Protein AF-A0A832ACX1-F1 (afdb_monomer)

pLDDT: mean 76.5, std 17.1, range [38.62, 93.69]

Solvent-accessible surface area (backbone atoms only — not comparable to full-atom values): 8765 Å² total; per-residue (Å²): 132,63,67,69,61,53,51,54,51,52,52,50,52,52,53,54,52,52,52,52,51,51,51,54,52,50,62,74,75,44,90,77,77,80,72,77,78,76,80,73,77,82,70,93,62,101,68,86,81,75,85,76,84,74,86,77,86,91,61,48,74,43,77,76,47,76,46,76,32,55,37,31,61,80,80,52,76,93,46,69,49,77,50,79,47,66,47,77,38,93,49,72,68,59,56,52,52,51,60,72,43,36,68,61,54,50,50,54,51,44,54,56,50,27,70,37,36,60,77,56,44,75,39,74,69,23,46,52,49,51,53,50,54,50,52,55,53,65,74,74,110

Secondary structure (DSSP, 8-state):
--HHHHHHHHHHHHHHHHHHHHHHHHHHHS--------------S-----------SSSEEEEEEEEEEEPPTTSSTT-EEEEEEEEEESSHHHHHHHHHTHHHHHHHHHHHHHT--HHHHHSHHHHHHHHHHHHHHHHT-

Sequence (141 aa):
MDTKKIRNVVIGVVVLSSIGLLVAYAVNTSKFNFKTAKKNKARTGMGYQRDIRIDYKDRTLVHIGDFTANMSLGDRAGKYVRIQLSARVENSDVSDEMKEKNIIIRDNVISALSAKTFSQIATPQGKTRLKEDMRLRLNST

Structure (mmCIF, N/CA/C/O backbone):
data_AF-A0A832ACX1-F1
#
_entry.id   AF-A0A832ACX1-F1
#
loop_
_atom_site.group_PDB
_atom_site.id
_atom_site.type_symbol
_atom_site.label_atom_id
_atom_site.label_alt_id
_atom_site.label_comp_id
_atom_site.label_asym_id
_atom_site.label_entity_id
_atom_site.label_seq_id
_atom_site.pdbx_PDB_ins_code
_atom_site.Cartn_x
_atom_site.Cartn_y
_atom_site.Cartn_z
_atom_site.occupancy
_atom_site.B_iso_or_equiv
_atom_site.auth_seq_id
_atom_site.auth_comp_id
_atom_site.auth_asym_id
_atom_site.auth_atom_id
_atom_site.pdbx_PDB_model_num
ATOM 1 N N . MET A 1 1 ? -23.142 -82.422 -28.113 1.00 62.44 1 MET A N 1
ATOM 2 C CA . MET A 1 1 ? -22.407 -81.270 -27.540 1.00 62.44 1 MET A CA 1
ATOM 3 C C . MET A 1 1 ? -20.938 -81.422 -27.882 1.00 62.44 1 MET A C 1
ATOM 5 O O . MET A 1 1 ? -20.380 -82.480 -27.631 1.00 62.44 1 MET A O 1
ATOM 9 N N . ASP A 1 2 ? -20.344 -80.413 -28.517 1.00 75.50 2 ASP A N 1
ATOM 10 C CA . ASP A 1 2 ? -18.992 -80.503 -29.074 1.00 75.50 2 ASP A CA 1
ATOM 11 C C . ASP A 1 2 ? -17.942 -80.275 -27.973 1.00 75.50 2 ASP A C 1
ATOM 13 O O . ASP A 1 2 ? -17.751 -79.158 -27.479 1.00 75.50 2 ASP A O 1
ATOM 17 N N . THR A 1 3 ? -17.301 -81.355 -27.527 1.00 75.25 3 THR A N 1
ATOM 18 C CA . THR A 1 3 ? -16.404 -81.369 -26.357 1.00 75.25 3 THR A CA 1
ATOM 19 C C . THR A 1 3 ? -15.189 -80.457 -26.538 1.00 75.25 3 THR A C 1
ATOM 21 O O . THR A 1 3 ? -14.678 -79.905 -25.562 1.00 75.25 3 THR A O 1
ATOM 24 N N . LYS A 1 4 ? -14.771 -80.202 -27.787 1.00 75.69 4 LYS A N 1
ATOM 25 C CA . LYS A 1 4 ? -13.705 -79.241 -28.114 1.00 75.69 4 LYS A CA 1
ATOM 26 C C . LYS A 1 4 ? -14.130 -77.794 -27.851 1.00 75.69 4 LYS A C 1
ATOM 28 O O . LYS A 1 4 ? -13.338 -77.008 -27.335 1.00 75.69 4 LYS A O 1
ATOM 33 N N . LYS A 1 5 ? -15.388 -77.453 -28.147 1.00 76.44 5 LYS A N 1
ATOM 34 C CA . LYS A 1 5 ? -15.947 -76.111 -27.923 1.00 76.44 5 LYS A CA 1
ATOM 35 C C . LYS A 1 5 ? -16.110 -75.826 -26.429 1.00 76.44 5 LYS A C 1
ATOM 37 O O . LYS A 1 5 ? -15.749 -74.747 -25.974 1.00 76.44 5 LYS A O 1
ATOM 42 N N . ILE A 1 6 ? -16.556 -76.821 -25.659 1.00 80.44 6 ILE A N 1
ATOM 43 C CA . ILE A 1 6 ? -16.681 -76.726 -24.194 1.00 80.44 6 ILE A CA 1
ATOM 44 C C . ILE A 1 6 ? -15.303 -76.552 -23.543 1.00 80.44 6 ILE A C 1
ATOM 46 O O . ILE A 1 6 ? -15.132 -75.672 -22.704 1.00 80.44 6 ILE A O 1
ATOM 50 N N . ARG A 1 7 ? -14.289 -77.311 -23.980 1.00 78.50 7 ARG A N 1
ATOM 51 C CA . ARG A 1 7 ? -12.917 -77.191 -23.461 1.00 78.50 7 ARG A CA 1
ATOM 52 C C . ARG A 1 7 ? -12.329 -75.790 -23.658 1.00 78.50 7 ARG A C 1
ATOM 54 O O . ARG A 1 7 ? -11.730 -75.255 -22.732 1.00 78.50 7 ARG A O 1
ATOM 61 N N . ASN A 1 8 ? -12.534 -75.173 -24.822 1.00 80.81 8 ASN A N 1
ATOM 62 C CA . ASN A 1 8 ? -12.024 -73.824 -25.090 1.00 80.81 8 ASN A CA 1
ATOM 63 C C . ASN A 1 8 ? -12.743 -72.751 -24.255 1.00 80.81 8 ASN A C 1
ATOM 65 O O . ASN A 1 8 ? -12.104 -71.804 -23.803 1.00 80.81 8 ASN A O 1
ATOM 69 N N . VAL A 1 9 ? -14.046 -72.920 -24.001 1.00 85.50 9 VAL A N 1
ATOM 70 C CA . VAL A 1 9 ? -14.810 -72.029 -23.113 1.00 85.50 9 VAL A CA 1
ATOM 71 C C . VAL A 1 9 ? -14.313 -72.146 -21.671 1.00 85.50 9 VAL A C 1
ATOM 73 O O . VAL A 1 9 ? -14.069 -71.127 -21.034 1.00 85.50 9 VAL A O 1
ATOM 76 N N . VAL A 1 10 ? -14.084 -73.365 -21.173 1.00 85.56 10 VAL A N 1
ATOM 77 C CA . VAL A 1 10 ? -13.571 -73.583 -19.810 1.00 85.56 10 VAL A CA 1
ATOM 78 C C . VAL A 1 10 ? -12.170 -72.986 -19.644 1.00 85.56 10 VAL A C 1
ATOM 80 O O . VAL A 1 10 ? -11.926 -72.286 -18.665 1.00 85.56 10 VAL A O 1
ATOM 83 N N . ILE A 1 11 ? -11.271 -73.175 -20.618 1.00 83.88 11 ILE A N 1
ATOM 84 C CA . ILE A 1 11 ? -9.938 -72.548 -20.598 1.00 83.88 11 ILE A CA 1
ATOM 85 C C . ILE A 1 11 ? -10.062 -71.018 -20.587 1.00 83.88 11 ILE A C 1
ATOM 87 O O . ILE A 1 11 ? -9.399 -70.360 -19.788 1.00 83.88 11 ILE A O 1
ATOM 91 N N . GLY A 1 12 ? -10.947 -70.451 -21.413 1.00 81.19 12 GLY A N 1
ATOM 92 C CA . GLY A 1 12 ? -11.196 -69.009 -21.441 1.00 81.19 12 GLY A CA 1
ATOM 93 C C . GLY A 1 12 ? -11.665 -68.455 -20.093 1.00 81.19 12 GLY A C 1
ATOM 94 O O . G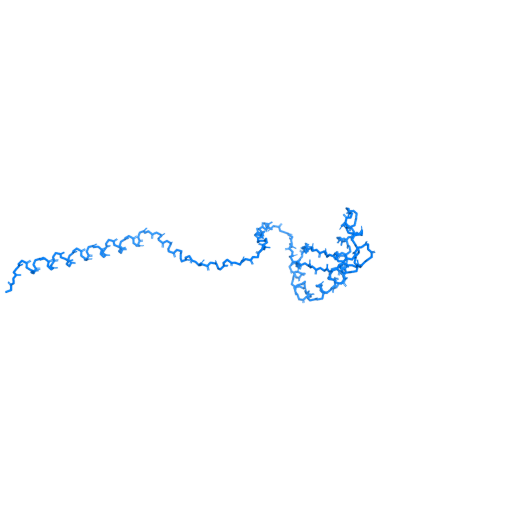LY A 1 12 ? -11.159 -67.429 -19.642 1.00 81.19 12 GLY A O 1
ATOM 95 N N . VAL A 1 13 ? -12.571 -69.162 -19.411 1.00 85.25 13 VAL A N 1
ATOM 96 C CA . VAL A 1 13 ? -13.078 -68.762 -18.087 1.00 85.25 13 VAL A CA 1
ATOM 97 C C . VAL A 1 13 ? -11.983 -68.837 -17.018 1.00 85.25 13 VAL A C 1
ATOM 99 O O . VAL A 1 13 ? -11.862 -67.922 -16.205 1.00 85.25 13 VAL A O 1
ATOM 102 N N . VAL A 1 14 ? -11.139 -69.874 -17.041 1.00 85.00 14 VAL A N 1
ATOM 103 C CA . VAL A 1 14 ? -10.031 -70.017 -16.080 1.00 85.00 14 VAL A CA 1
ATOM 104 C C . VAL A 1 14 ? -8.975 -68.926 -16.277 1.00 85.00 14 VAL A C 1
ATOM 106 O O . VAL A 1 14 ? -8.510 -68.351 -15.293 1.00 85.00 14 VAL A O 1
ATOM 109 N N . VAL A 1 15 ? -8.637 -68.582 -17.525 1.00 85.06 15 VAL A N 1
ATOM 110 C CA . VAL A 1 15 ? -7.688 -67.495 -17.823 1.00 85.06 15 VAL A CA 1
ATOM 111 C C . VAL A 1 15 ? -8.256 -66.129 -17.422 1.00 85.06 15 VAL A C 1
ATOM 113 O O . VAL A 1 15 ? -7.545 -65.316 -16.837 1.00 85.06 15 VAL A O 1
ATOM 116 N N . LEU A 1 16 ? -9.546 -65.872 -17.655 1.00 82.56 16 LEU A N 1
ATOM 117 C CA . LEU A 1 16 ? -10.189 -64.631 -17.205 1.00 82.56 16 LEU A CA 1
ATOM 118 C C . LEU A 1 16 ? -10.216 -64.516 -15.674 1.0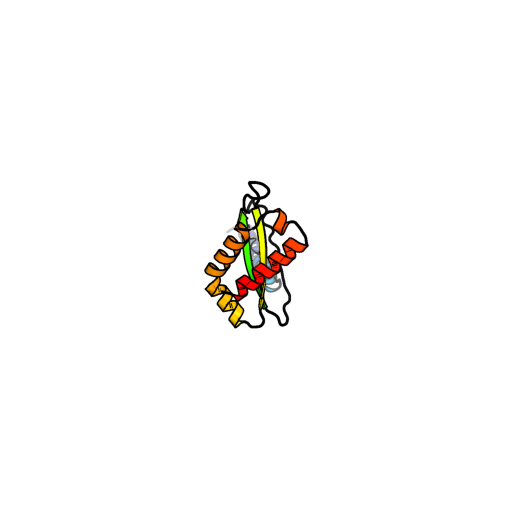0 82.56 16 LEU A C 1
ATOM 120 O O . LEU A 1 16 ? -9.946 -63.444 -15.130 1.00 82.56 16 LEU A O 1
ATOM 124 N N . SER A 1 17 ? -10.480 -65.621 -14.971 1.00 82.19 17 SER A N 1
ATOM 125 C CA . SER A 1 17 ? -10.481 -65.642 -13.506 1.00 82.19 17 SER A CA 1
ATOM 126 C C . SER A 1 17 ? -9.083 -65.434 -12.915 1.00 82.19 17 SER A C 1
ATOM 128 O O . SER A 1 17 ? -8.952 -64.745 -11.902 1.00 82.19 17 SER A O 1
ATOM 130 N N . SER A 1 18 ? -8.032 -65.996 -13.522 1.00 79.56 18 SER A N 1
ATOM 131 C CA . SER A 1 18 ? -6.658 -65.840 -13.027 1.00 79.56 18 SER A CA 1
ATOM 132 C C . SER A 1 18 ? -6.115 -64.426 -13.250 1.00 79.56 18 SER A C 1
ATOM 134 O O . SER A 1 18 ? -5.456 -63.880 -12.365 1.00 79.56 18 SER A O 1
ATOM 136 N N . ILE A 1 19 ? -6.469 -63.783 -14.368 1.00 81.69 19 ILE A N 1
ATOM 137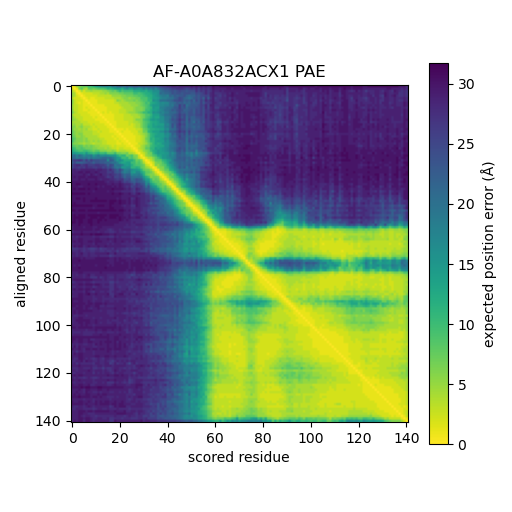 C CA . ILE A 1 19 ? -6.149 -62.369 -14.620 1.00 81.69 19 ILE A CA 1
ATOM 138 C C . ILE A 1 19 ? -6.833 -61.469 -13.580 1.00 81.69 19 ILE A C 1
ATOM 140 O O . ILE A 1 19 ? -6.193 -60.568 -13.038 1.00 81.69 19 ILE A O 1
ATOM 144 N N . GLY A 1 20 ? -8.100 -61.739 -13.241 1.00 78.81 20 GLY A N 1
ATOM 145 C CA . GLY A 1 20 ? -8.824 -60.995 -12.204 1.00 78.81 20 GLY A CA 1
ATOM 146 C C . GLY A 1 20 ? -8.153 -61.073 -10.828 1.00 78.81 20 GLY A C 1
ATOM 147 O O . GLY A 1 20 ? -7.996 -60.051 -10.157 1.00 78.81 20 GLY A O 1
ATOM 148 N N . LEU A 1 21 ? -7.684 -62.262 -10.436 1.00 84.19 21 LEU A N 1
ATOM 149 C CA . LEU A 1 21 ? -6.958 -62.459 -9.176 1.00 84.19 21 LEU A CA 1
ATOM 150 C C . LEU A 1 21 ? -5.600 -61.740 -9.162 1.00 84.19 21 LEU A C 1
ATOM 152 O O . LEU A 1 21 ? -5.237 -61.150 -8.144 1.00 84.19 21 LEU A O 1
ATOM 156 N N . LEU A 1 22 ? -4.876 -61.721 -10.287 1.00 79.25 22 LEU A N 1
ATOM 157 C CA . LEU A 1 22 ? -3.609 -60.990 -10.406 1.00 79.25 22 LEU A CA 1
ATOM 158 C C . LEU A 1 22 ? -3.798 -59.471 -10.303 1.00 79.25 22 LEU A C 1
ATOM 160 O O . LEU A 1 22 ? -3.013 -58.809 -9.626 1.00 79.25 22 LEU A O 1
ATOM 164 N N . VAL A 1 23 ? -4.852 -58.918 -10.914 1.00 77.69 23 VAL A N 1
ATOM 165 C CA . VAL A 1 23 ? -5.192 -57.489 -10.792 1.00 77.69 23 VAL A CA 1
ATOM 166 C C . VAL A 1 23 ? -5.564 -57.139 -9.350 1.00 77.69 23 VAL A C 1
ATOM 168 O O . VAL A 1 23 ? -5.063 -56.152 -8.816 1.00 77.69 23 VAL A O 1
ATOM 171 N N . ALA A 1 24 ? -6.389 -57.960 -8.692 1.00 75.88 24 ALA A N 1
ATOM 172 C CA . ALA A 1 24 ? -6.783 -57.735 -7.302 1.00 75.88 24 ALA A CA 1
ATOM 173 C C . ALA A 1 24 ? -5.582 -57.792 -6.342 1.00 75.88 24 ALA A C 1
ATOM 175 O O . ALA A 1 24 ? -5.439 -56.926 -5.477 1.00 75.88 24 ALA A O 1
ATOM 176 N N . TYR A 1 25 ? -4.684 -58.766 -6.530 1.00 78.56 25 TYR A N 1
ATOM 177 C CA . TYR A 1 25 ? -3.447 -58.855 -5.759 1.00 78.56 25 TYR A CA 1
ATOM 178 C C . TYR A 1 25 ? -2.557 -57.629 -5.999 1.00 78.56 25 TYR A C 1
ATOM 180 O O . TYR A 1 25 ? -2.139 -56.988 -5.038 1.00 78.56 25 TYR A O 1
ATOM 188 N N . ALA A 1 26 ? -2.335 -57.238 -7.259 1.00 71.12 26 ALA A N 1
ATOM 189 C CA . ALA A 1 26 ? -1.522 -56.074 -7.601 1.00 71.12 26 ALA A CA 1
ATOM 190 C C . ALA A 1 26 ? -2.055 -54.779 -6.967 1.00 71.12 26 ALA A C 1
ATOM 192 O O . ALA A 1 26 ? -1.274 -54.051 -6.360 1.00 71.12 26 ALA A O 1
ATOM 193 N N . VAL A 1 27 ? -3.364 -54.507 -7.028 1.00 71.88 27 VAL A N 1
ATOM 194 C CA . VAL A 1 27 ? -3.968 -53.309 -6.407 1.00 71.88 27 VAL A CA 1
ATOM 195 C C . VAL A 1 27 ? -3.812 -53.314 -4.883 1.00 71.88 27 VAL A C 1
ATOM 197 O O . VAL A 1 27 ? -3.582 -52.260 -4.297 1.00 71.88 27 VAL A O 1
ATOM 200 N N . ASN A 1 28 ? -3.889 -54.480 -4.236 1.00 72.31 28 ASN A N 1
ATOM 201 C CA . ASN A 1 28 ? -3.737 -54.585 -2.784 1.00 72.31 28 ASN A CA 1
ATOM 202 C C . ASN A 1 28 ? -2.286 -54.362 -2.312 1.00 72.31 28 ASN A C 1
ATOM 204 O O . ASN A 1 28 ? -2.070 -53.842 -1.219 1.00 72.31 28 ASN A O 1
ATOM 208 N N . THR A 1 29 ? -1.276 -54.742 -3.109 1.00 68.50 29 THR A N 1
ATOM 209 C CA . THR A 1 29 ? 0.138 -54.603 -2.697 1.00 68.50 29 THR A CA 1
ATOM 210 C C . THR A 1 29 ? 0.756 -53.258 -3.066 1.00 68.50 29 THR A C 1
ATOM 212 O O . THR A 1 29 ? 1.735 -52.829 -2.452 1.00 68.50 29 THR A O 1
ATOM 215 N N . SER A 1 30 ? 0.207 -52.572 -4.065 1.00 58.50 30 SER A N 1
ATOM 216 C CA . SER A 1 30 ? 0.825 -51.381 -4.627 1.00 58.50 30 SER A CA 1
ATOM 217 C C . SER A 1 30 ? 0.082 -50.113 -4.211 1.00 58.50 30 SER A C 1
ATOM 219 O O . SER A 1 30 ? -1.132 -49.989 -4.340 1.00 58.50 30 SER A O 1
ATOM 221 N N . LYS A 1 31 ? 0.834 -49.113 -3.732 1.00 53.66 31 LYS A N 1
ATOM 222 C CA . LYS A 1 31 ? 0.355 -47.736 -3.531 1.00 53.66 31 LYS A CA 1
ATOM 223 C C . LYS A 1 31 ? 0.085 -47.072 -4.892 1.00 53.66 31 LYS A C 1
ATOM 225 O O . LYS A 1 31 ? 0.774 -46.122 -5.269 1.00 53.66 31 LYS A O 1
ATOM 230 N N . PHE A 1 32 ? -0.884 -47.586 -5.652 1.00 54.69 32 PHE A N 1
ATOM 231 C CA . PHE A 1 32 ? -1.339 -47.014 -6.917 1.00 54.69 32 PHE A CA 1
ATOM 232 C C . PHE A 1 32 ? -2.051 -45.686 -6.642 1.00 54.69 32 PHE A C 1
ATOM 234 O O . PHE A 1 32 ? -3.266 -45.595 -6.488 1.00 54.69 32 PHE A O 1
ATOM 241 N N . ASN A 1 33 ? -1.258 -44.620 -6.567 1.00 52.97 33 ASN A N 1
ATOM 242 C CA . ASN A 1 33 ? -1.745 -43.251 -6.555 1.00 52.97 33 ASN A CA 1
ATOM 243 C C . ASN A 1 33 ? -2.263 -42.896 -7.953 1.00 52.97 33 ASN A C 1
ATOM 245 O O . ASN A 1 33 ? -1.550 -42.288 -8.754 1.00 52.97 33 ASN A O 1
ATOM 249 N N . PHE A 1 34 ? -3.522 -43.238 -8.232 1.00 53.59 34 PHE A N 1
ATOM 250 C CA . PHE A 1 34 ? -4.279 -42.661 -9.339 1.00 53.59 34 PHE A CA 1
ATOM 251 C C . PHE A 1 34 ? -4.528 -41.177 -9.036 1.00 53.59 34 PHE A C 1
ATOM 253 O O . PHE A 1 34 ? -5.596 -40.765 -8.585 1.00 53.59 34 PHE A O 1
A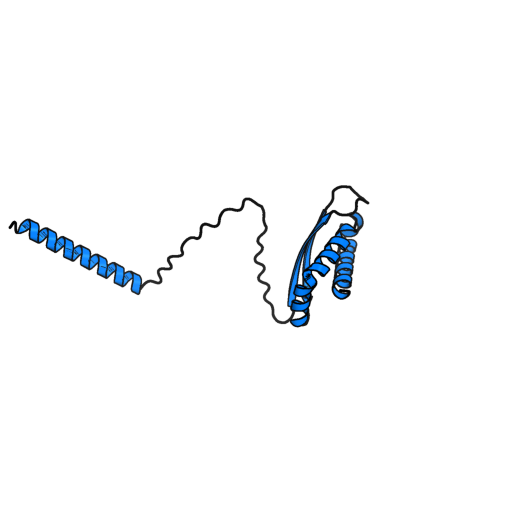TOM 260 N N . LYS A 1 35 ? -3.499 -40.344 -9.232 1.00 44.97 35 LYS A N 1
ATOM 261 C CA . LYS A 1 35 ? -3.661 -38.894 -9.244 1.00 44.97 35 LYS A CA 1
ATOM 262 C C . LYS A 1 35 ? -4.445 -38.548 -10.501 1.00 44.97 35 LYS A C 1
ATOM 264 O O . LYS A 1 35 ? -3.876 -38.374 -11.574 1.00 44.97 35 LYS A O 1
ATOM 269 N N . THR A 1 36 ? -5.759 -38.427 -10.344 1.00 47.62 36 THR A N 1
ATOM 270 C CA . THR A 1 36 ? -6.625 -37.671 -11.248 1.00 47.62 36 THR A CA 1
ATOM 271 C C . THR A 1 36 ? -5.944 -36.346 -11.575 1.00 47.62 36 THR A C 1
ATOM 273 O O . THR A 1 36 ? -5.867 -35.446 -10.732 1.00 47.62 36 THR A O 1
ATOM 276 N N . ALA A 1 37 ? -5.413 -36.242 -12.792 1.00 47.31 37 ALA A N 1
ATOM 277 C CA . ALA A 1 37 ? -4.844 -35.020 -13.325 1.00 47.31 37 ALA A CA 1
ATOM 278 C C . ALA A 1 37 ? -5.980 -34.000 -13.481 1.00 47.31 37 ALA A C 1
ATOM 280 O O . ALA A 1 37 ? -6.686 -33.974 -14.490 1.00 47.31 37 ALA A O 1
ATOM 281 N N . LYS A 1 38 ? -6.189 -33.165 -12.456 1.00 44.72 38 LYS A N 1
ATOM 282 C CA . LYS A 1 38 ? -7.005 -31.957 -12.590 1.00 44.72 38 LYS A CA 1
ATOM 283 C C . LYS A 1 38 ? -6.354 -31.095 -13.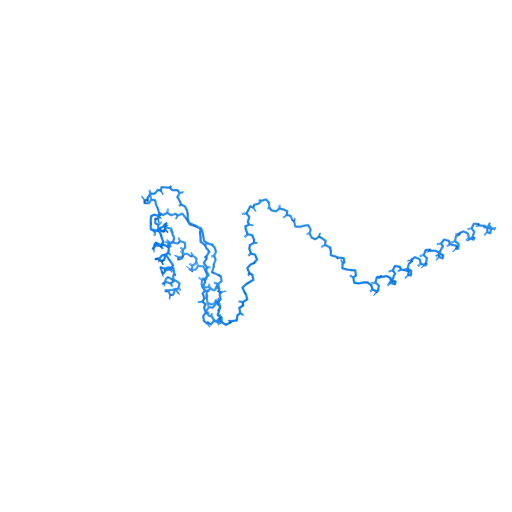671 1.00 44.72 38 LYS A C 1
ATOM 285 O O . LYS A 1 38 ? -5.297 -30.508 -13.449 1.00 44.72 38 LYS A O 1
ATOM 290 N N . LYS A 1 39 ? -6.984 -31.037 -14.848 1.00 40.66 39 LYS A N 1
ATOM 291 C CA . LYS A 1 39 ? -6.671 -30.071 -15.904 1.00 40.66 39 LYS A CA 1
ATOM 292 C C . LYS A 1 39 ? -6.892 -28.667 -15.339 1.00 40.66 39 LYS A C 1
ATOM 294 O O . LYS A 1 39 ? -8.017 -28.174 -15.302 1.00 40.66 39 LYS A O 1
ATOM 299 N N . ASN A 1 40 ? -5.819 -28.031 -14.878 1.00 45.25 40 ASN A N 1
ATOM 300 C CA . ASN A 1 40 ? -5.818 -26.600 -14.621 1.00 45.25 40 ASN A CA 1
ATOM 301 C C . ASN A 1 40 ? -6.005 -25.898 -15.968 1.00 45.25 40 ASN A C 1
ATOM 303 O O . ASN A 1 40 ? -5.168 -26.022 -16.861 1.00 45.25 40 ASN A O 1
ATOM 307 N N . LYS A 1 41 ? -7.135 -25.198 -16.126 1.00 44.03 41 LYS A N 1
ATOM 308 C CA . LYS A 1 41 ? -7.353 -24.272 -17.238 1.00 44.03 41 LYS A CA 1
ATOM 309 C C . LYS A 1 41 ? -6.181 -23.293 -17.257 1.00 44.03 41 LYS A C 1
ATOM 311 O O . LYS A 1 41 ? -5.976 -22.570 -16.283 1.00 44.03 41 LYS A O 1
ATOM 316 N N . ALA A 1 42 ? -5.426 -23.291 -18.351 1.00 38.97 42 ALA A N 1
ATOM 317 C CA . ALA A 1 42 ? -4.413 -22.287 -18.615 1.00 38.97 42 ALA A CA 1
ATOM 318 C C . ALA A 1 42 ? -5.092 -20.910 -18.597 1.00 38.97 42 ALA A C 1
ATOM 320 O O . ALA A 1 42 ? -5.859 -20.568 -19.495 1.00 38.97 42 ALA A O 1
ATOM 321 N N . ARG A 1 43 ? -4.862 -20.146 -17.527 1.00 46.78 43 ARG A N 1
ATOM 322 C CA . ARG A 1 43 ? -5.154 -18.717 -17.499 1.00 46.78 43 ARG A CA 1
ATOM 323 C C . ARG A 1 43 ? -4.021 -18.038 -18.252 1.00 46.78 43 ARG A C 1
ATOM 325 O O . ARG A 1 43 ? -2.917 -17.909 -17.735 1.00 46.78 43 ARG A O 1
ATOM 332 N N . THR A 1 44 ? -4.290 -17.640 -19.486 1.00 48.44 44 THR A N 1
ATOM 333 C CA . THR A 1 44 ? -3.490 -16.662 -20.219 1.00 48.44 44 THR A CA 1
ATOM 334 C C . THR A 1 44 ? -3.587 -15.333 -19.476 1.00 48.44 44 THR A C 1
ATOM 336 O O . THR A 1 44 ? -4.542 -14.578 -19.610 1.00 48.44 44 THR A O 1
ATOM 339 N N . GLY A 1 45 ? -2.607 -15.096 -18.617 1.00 41.81 45 GLY A N 1
ATOM 340 C CA . GLY A 1 45 ? -2.385 -13.851 -17.904 1.00 41.81 45 GLY A CA 1
ATOM 341 C C . GLY A 1 45 ? -1.120 -14.024 -17.080 1.00 41.81 45 GLY A C 1
ATOM 342 O O . GLY A 1 45 ? -1.047 -14.949 -16.275 1.00 41.81 45 GLY A O 1
ATOM 343 N N . MET A 1 46 ? -0.102 -13.192 -17.313 1.00 39.62 46 MET A N 1
ATOM 344 C CA . MET A 1 46 ? 1.133 -13.185 -16.521 1.00 39.62 46 MET A CA 1
ATOM 345 C C . MET A 1 46 ? 0.816 -12.793 -15.070 1.00 39.62 46 MET A C 1
ATOM 347 O O . MET A 1 46 ? 0.902 -11.630 -14.685 1.00 39.62 46 MET A O 1
ATOM 351 N N . GLY A 1 47 ? 0.412 -13.770 -14.264 1.00 40.03 47 GLY A N 1
ATOM 352 C CA . GLY A 1 47 ? 0.267 -13.664 -12.821 1.00 40.03 47 GLY A CA 1
ATOM 353 C C . GLY A 1 47 ? 1.438 -14.371 -12.158 1.00 40.03 47 GLY A C 1
ATOM 354 O O . GLY A 1 47 ? 1.574 -15.586 -12.263 1.00 40.03 47 GLY A O 1
ATOM 355 N N . TYR A 1 48 ? 2.303 -13.610 -11.490 1.00 39.38 48 TYR A N 1
ATOM 356 C CA . TYR A 1 48 ? 3.404 -14.149 -10.698 1.00 39.38 48 TYR A CA 1
ATOM 357 C C . TYR A 1 48 ? 2.816 -14.860 -9.467 1.00 39.38 48 TYR A C 1
ATOM 359 O O . TYR A 1 48 ? 2.515 -14.218 -8.464 1.00 39.38 48 TYR A O 1
ATOM 367 N N . GLN A 1 49 ? 2.613 -16.176 -9.537 1.00 47.25 49 GLN A N 1
ATOM 368 C CA . GLN A 1 49 ? 2.201 -16.971 -8.381 1.00 47.25 49 GLN A CA 1
ATOM 369 C C . GLN A 1 49 ? 3.451 -17.327 -7.574 1.00 47.25 49 GLN A C 1
ATOM 371 O O . GLN A 1 49 ? 4.081 -18.358 -7.794 1.00 47.25 49 GLN A O 1
ATOM 376 N N . ARG A 1 50 ? 3.865 -16.417 -6.683 1.00 49.91 50 ARG A N 1
ATOM 377 C CA . ARG A 1 50 ? 4.949 -16.690 -5.735 1.00 49.91 50 ARG A CA 1
ATOM 378 C C . ARG A 1 50 ? 4.352 -17.381 -4.512 1.00 49.91 50 ARG A C 1
ATOM 380 O O . ARG A 1 50 ? 3.690 -16.748 -3.698 1.00 49.91 50 ARG A O 1
ATOM 387 N N . ASP A 1 51 ? 4.579 -18.684 -4.427 1.00 38.62 51 ASP A N 1
ATOM 388 C CA . ASP A 1 51 ? 4.335 -19.501 -3.241 1.00 38.62 51 ASP A CA 1
ATOM 389 C C . ASP A 1 51 ? 5.353 -19.068 -2.169 1.00 38.62 51 ASP A C 1
ATOM 391 O O . ASP A 1 51 ? 6.494 -19.530 -2.154 1.00 38.62 51 ASP A O 1
ATOM 395 N N . ILE A 1 52 ? 5.015 -18.064 -1.350 1.00 51.53 52 ILE A N 1
ATOM 396 C CA . ILE A 1 52 ? 5.896 -17.642 -0.258 1.00 51.53 52 ILE A CA 1
ATOM 397 C C . ILE A 1 52 ? 5.581 -18.504 0.963 1.00 51.53 52 ILE A C 1
ATOM 399 O O . ILE A 1 52 ? 4.679 -18.203 1.739 1.00 51.53 52 ILE A O 1
ATOM 403 N N . ARG A 1 53 ? 6.372 -19.561 1.162 1.00 43.97 53 ARG A N 1
ATOM 404 C CA . ARG A 1 53 ? 6.485 -20.213 2.469 1.00 43.97 53 ARG A CA 1
ATOM 405 C C . ARG A 1 53 ? 7.395 -19.359 3.348 1.00 43.97 53 ARG A C 1
ATOM 407 O O . ARG A 1 53 ? 8.614 -19.446 3.229 1.00 43.97 53 ARG A O 1
ATOM 414 N N . ILE A 1 54 ? 6.815 -18.500 4.184 1.00 50.66 54 ILE A N 1
ATOM 415 C CA . ILE A 1 54 ? 7.561 -17.872 5.281 1.00 50.66 54 ILE A CA 1
ATOM 416 C C . ILE A 1 54 ? 7.468 -18.815 6.473 1.00 50.66 54 ILE A C 1
ATOM 418 O O . ILE A 1 54 ? 6.400 -18.957 7.063 1.00 50.66 54 ILE A O 1
ATOM 422 N N . ASP A 1 55 ? 8.582 -19.478 6.780 1.00 40.81 55 ASP A N 1
ATOM 423 C CA . ASP A 1 55 ? 8.747 -20.183 8.045 1.00 40.81 55 ASP A CA 1
ATOM 424 C C . ASP A 1 55 ? 8.793 -19.147 9.167 1.00 40.81 55 ASP A C 1
ATOM 426 O O . ASP A 1 55 ? 9.515 -18.145 9.120 1.00 40.81 55 ASP A O 1
ATOM 430 N N . TYR A 1 56 ? 7.919 -19.363 10.127 1.00 48.19 56 TYR A N 1
ATOM 431 C CA . TYR A 1 56 ? 7.511 -18.402 11.107 1.00 48.19 56 TYR A CA 1
ATOM 432 C C . TYR A 1 56 ? 7.692 -19.060 12.451 1.00 48.19 56 TYR A C 1
ATOM 434 O O . TYR A 1 56 ? 6.918 -19.922 12.866 1.00 48.19 56 TYR A O 1
ATOM 442 N N . LYS A 1 57 ? 8.670 -18.560 13.184 1.00 47.41 57 LYS A N 1
ATOM 443 C CA . LYS A 1 57 ? 8.708 -18.727 14.621 1.00 47.41 57 LYS A CA 1
ATOM 444 C C . LYS A 1 57 ? 8.780 -17.320 15.209 1.00 47.41 57 LYS A C 1
ATOM 446 O O . LYS A 1 57 ? 9.789 -16.637 15.075 1.00 47.41 57 LYS A O 1
ATOM 451 N N . ASP A 1 58 ? 7.645 -16.903 15.770 1.00 50.66 58 ASP A N 1
ATOM 452 C CA . ASP A 1 58 ? 7.488 -15.848 16.783 1.00 50.66 58 ASP A CA 1
ATOM 453 C C . ASP A 1 58 ? 7.170 -14.379 16.400 1.00 50.66 58 ASP A C 1
ATOM 455 O O . ASP A 1 58 ? 7.188 -13.523 17.275 1.00 50.66 58 ASP A O 1
ATOM 459 N N . ARG A 1 59 ? 6.816 -14.022 15.149 1.00 53.47 59 ARG A N 1
ATOM 460 C CA . ARG A 1 59 ? 6.350 -12.646 14.806 1.00 53.47 59 ARG A CA 1
ATOM 461 C C . ARG A 1 59 ? 5.371 -12.629 13.624 1.00 53.47 59 ARG A C 1
ATOM 463 O O . ARG A 1 59 ? 5.801 -12.954 12.514 1.00 53.47 59 ARG A O 1
ATOM 470 N N . THR A 1 60 ? 4.114 -12.194 13.811 1.00 70.81 60 THR A N 1
ATOM 471 C CA . THR A 1 60 ? 3.066 -12.283 12.770 1.00 70.81 60 THR A CA 1
ATOM 472 C C . THR A 1 60 ? 3.285 -11.416 11.563 1.00 70.81 60 THR A C 1
ATOM 474 O O . THR A 1 60 ? 2.913 -10.255 11.563 1.00 70.81 60 THR A O 1
ATOM 477 N N . LEU A 1 61 ? 3.867 -11.975 10.496 1.00 81.25 61 LEU A N 1
ATOM 478 C CA . LEU A 1 61 ? 3.832 -11.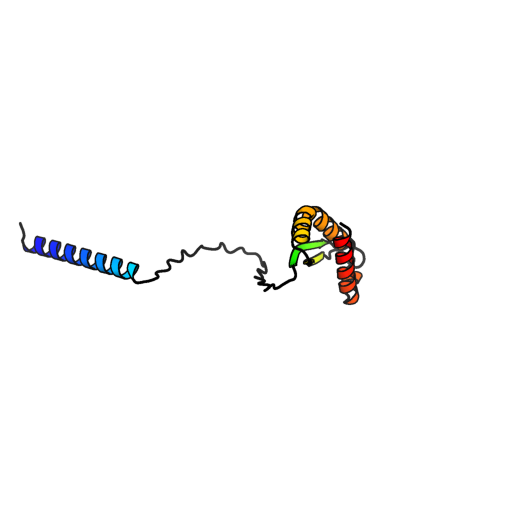354 9.176 1.00 81.25 61 LEU A CA 1
ATOM 479 C C . LEU A 1 61 ? 2.425 -11.505 8.594 1.00 81.25 61 LEU A C 1
ATOM 481 O O . LEU A 1 61 ? 2.062 -12.549 8.058 1.00 81.25 61 LEU A O 1
ATOM 485 N N . VAL A 1 62 ? 1.642 -10.438 8.706 1.00 84.50 62 VAL A N 1
ATOM 486 C CA . VAL A 1 62 ? 0.301 -10.322 8.142 1.00 84.50 62 VAL A CA 1
ATOM 487 C C . VAL A 1 62 ? 0.411 -9.640 6.788 1.00 84.50 62 VAL A C 1
ATOM 489 O O . VAL A 1 62 ? 0.886 -8.507 6.665 1.00 84.50 62 VAL A O 1
ATOM 492 N N . HIS A 1 63 ? -0.030 -10.340 5.749 1.00 87.38 63 HIS A N 1
ATOM 493 C CA . HIS A 1 63 ? -0.172 -9.748 4.429 1.00 87.38 63 HIS A CA 1
ATOM 494 C C . HIS A 1 63 ? -1.426 -8.865 4.404 1.00 87.38 63 HIS A C 1
ATOM 496 O O . HIS A 1 63 ? -2.533 -9.361 4.591 1.00 87.38 63 HIS A O 1
ATOM 502 N N . ILE A 1 64 ? -1.244 -7.562 4.179 1.00 87.69 64 ILE A N 1
ATOM 503 C CA . ILE A 1 64 ? -2.343 -6.585 4.157 1.00 87.69 64 ILE A CA 1
ATOM 504 C C . ILE A 1 64 ? -2.995 -6.564 2.774 1.00 87.69 64 ILE A C 1
ATOM 506 O O . ILE A 1 64 ? -4.218 -6.543 2.644 1.00 87.69 64 ILE 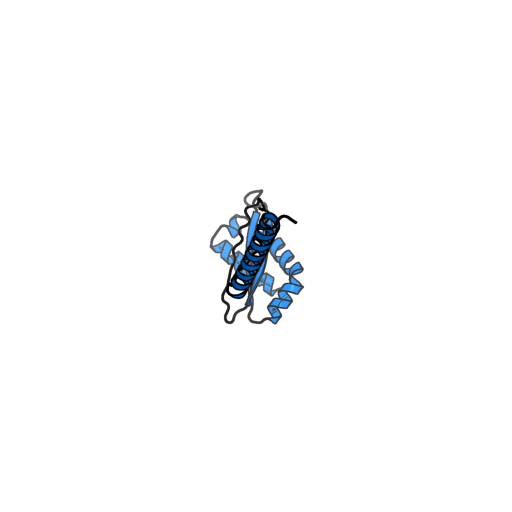A O 1
ATOM 510 N N . GLY A 1 65 ? -2.173 -6.588 1.724 1.00 87.88 65 GLY A N 1
ATOM 511 C CA . GLY A 1 65 ? -2.667 -6.666 0.359 1.00 87.88 65 GLY A CA 1
ATOM 512 C C . GLY A 1 65 ? -1.695 -6.148 -0.689 1.00 87.88 65 GLY A C 1
ATOM 513 O O . GLY A 1 65 ? -0.622 -5.613 -0.387 1.00 87.88 65 GLY A O 1
ATOM 514 N N . ASP A 1 66 ? -2.136 -6.294 -1.933 1.00 93.69 66 ASP A N 1
ATOM 515 C CA . ASP A 1 66 ? -1.507 -5.729 -3.115 1.00 93.69 66 ASP A CA 1
ATOM 516 C C . ASP A 1 66 ? -2.308 -4.515 -3.576 1.00 93.69 66 ASP A C 1
ATOM 518 O O . ASP A 1 66 ? -3.520 -4.588 -3.788 1.00 93.69 66 ASP A O 1
ATOM 522 N N . PHE A 1 67 ? -1.618 -3.398 -3.763 1.00 92.69 67 PHE A N 1
ATOM 523 C CA . PHE A 1 67 ? -2.231 -2.119 -4.082 1.00 92.69 67 PHE A CA 1
ATOM 524 C C . PHE A 1 67 ? -1.724 -1.616 -5.418 1.00 92.69 67 PHE A C 1
ATOM 526 O O . PHE A 1 67 ? -0.529 -1.688 -5.703 1.00 92.69 67 PHE A O 1
ATOM 533 N N . THR A 1 68 ? -2.638 -1.091 -6.227 1.00 92.81 68 THR A N 1
ATOM 534 C CA . THR A 1 68 ? -2.316 -0.364 -7.455 1.00 92.81 68 THR A CA 1
ATOM 535 C C . THR A 1 68 ? -3.105 0.933 -7.461 1.00 92.81 68 THR A C 1
ATOM 537 O O . THR A 1 68 ? -4.316 0.908 -7.263 1.00 92.81 68 THR A O 1
ATOM 540 N N . ALA A 1 69 ? -2.420 2.053 -7.665 1.00 91.62 69 ALA A N 1
ATOM 541 C CA . ALA A 1 69 ? -3.035 3.373 -7.676 1.00 91.62 69 ALA A CA 1
ATOM 542 C C . ALA A 1 69 ? -2.382 4.266 -8.732 1.00 91.62 69 ALA A C 1
ATOM 544 O O . ALA A 1 69 ? -1.179 4.164 -8.992 1.00 91.62 69 ALA A O 1
ATOM 545 N N . ASN A 1 70 ? -3.180 5.149 -9.326 1.00 91.50 70 ASN A N 1
ATOM 546 C CA . ASN A 1 70 ? -2.671 6.203 -10.196 1.00 91.50 70 ASN A CA 1
ATOM 547 C C . ASN A 1 70 ? -1.988 7.265 -9.343 1.00 91.50 70 ASN A C 1
ATOM 549 O O . ASN A 1 70 ? -2.509 7.639 -8.302 1.00 91.50 70 ASN A O 1
ATOM 553 N N . MET A 1 71 ? -0.830 7.741 -9.780 1.00 90.56 71 MET A N 1
ATOM 554 C CA . MET A 1 71 ? -0.079 8.770 -9.066 1.00 90.56 71 MET A CA 1
ATOM 555 C C . MET A 1 71 ? -0.592 10.163 -9.436 1.00 90.56 71 MET A C 1
ATOM 557 O O . MET A 1 71 ? -1.137 10.367 -10.524 1.00 90.56 71 MET A O 1
ATOM 561 N N . SER A 1 72 ? -0.353 11.135 -8.559 1.00 87.75 72 SER A N 1
ATOM 562 C CA . SER A 1 72 ? -0.689 12.532 -8.824 1.00 87.75 72 SER A CA 1
ATOM 563 C C . SER A 1 72 ? 0.070 13.070 -10.048 1.00 87.75 72 SER A C 1
ATOM 565 O O . SER A 1 72 ? 1.238 12.739 -10.277 1.00 87.75 72 SER A O 1
ATOM 567 N N . LEU A 1 73 ? -0.602 13.927 -10.824 1.00 80.25 73 LEU A N 1
ATOM 568 C CA . LEU A 1 73 ? -0.179 14.440 -12.136 1.00 80.25 73 LEU A CA 1
ATOM 569 C C . LEU A 1 73 ? 1.070 15.345 -12.109 1.00 80.25 73 LEU A C 1
ATOM 571 O O . LEU A 1 73 ? 1.520 15.752 -13.174 1.00 80.25 73 LEU A O 1
ATOM 575 N N . GLY A 1 74 ? 1.638 15.642 -10.932 1.00 69.69 74 GLY A N 1
ATOM 576 C CA . GLY A 1 74 ? 2.669 16.669 -10.735 1.00 69.69 74 GLY A CA 1
ATOM 577 C C . GLY A 1 74 ? 3.858 16.614 -11.704 1.00 69.69 74 GLY A C 1
ATOM 578 O O . GLY A 1 74 ? 4.104 17.579 -12.414 1.00 69.69 74 GLY A O 1
ATOM 579 N N . ASP A 1 75 ? 4.595 15.499 -11.754 1.00 62.56 75 ASP A N 1
ATOM 580 C CA . ASP A 1 75 ? 5.852 15.441 -12.527 1.00 62.56 75 ASP A CA 1
ATOM 581 C C . ASP A 1 75 ? 5.676 14.929 -13.963 1.00 62.56 75 ASP A C 1
ATOM 583 O O . ASP A 1 75 ? 6.440 15.292 -14.856 1.00 62.56 75 ASP A O 1
ATOM 587 N N . ARG A 1 76 ? 4.730 14.004 -14.175 1.00 61.62 76 ARG A N 1
ATOM 588 C CA . ARG A 1 76 ? 4.442 13.333 -15.454 1.00 61.62 76 ARG A CA 1
ATOM 589 C C . ARG A 1 76 ? 3.040 12.734 -15.400 1.00 61.62 76 ARG A C 1
ATOM 591 O O . ARG A 1 76 ? 2.752 11.952 -14.493 1.00 61.62 76 ARG A O 1
ATOM 598 N N . ALA A 1 77 ? 2.211 13.015 -16.400 1.00 73.62 77 ALA A N 1
ATOM 599 C CA . ALA A 1 77 ? 0.901 12.386 -16.506 1.00 73.62 77 ALA A CA 1
ATOM 600 C C . ALA A 1 77 ? 1.006 10.873 -16.779 1.00 73.62 77 ALA A C 1
ATOM 602 O O . ALA A 1 77 ? 1.934 10.411 -17.446 1.00 73.62 77 ALA A O 1
ATOM 603 N N . GLY A 1 78 ? 0.049 10.100 -16.258 1.00 75.88 78 GLY A N 1
ATOM 604 C CA . GLY A 1 78 ? -0.131 8.690 -16.623 1.00 75.88 78 GLY A CA 1
ATOM 605 C C . GLY A 1 78 ? 0.821 7.690 -15.958 1.00 75.88 78 GLY A C 1
ATOM 606 O O . GLY A 1 78 ? 1.109 6.648 -16.544 1.00 75.88 78 GLY A O 1
ATOM 607 N N . LYS A 1 79 ? 1.330 7.968 -14.750 1.00 87.69 79 LYS A N 1
ATOM 608 C CA . LYS A 1 79 ? 2.073 6.970 -13.960 1.00 87.69 79 LYS A CA 1
ATOM 609 C C . LYS A 1 79 ? 1.191 6.329 -12.894 1.00 87.69 79 LYS A C 1
ATOM 611 O O . LYS A 1 79 ? 0.339 6.984 -12.303 1.00 87.69 79 LYS A O 1
ATOM 616 N N . TYR A 1 80 ? 1.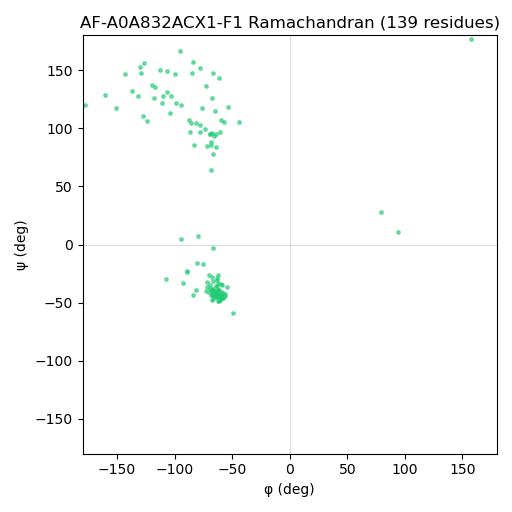448 5.056 -12.623 1.00 90.56 80 TYR A N 1
ATOM 617 C CA . TYR A 1 80 ? 0.828 4.302 -11.541 1.00 90.56 80 TYR A CA 1
ATOM 618 C C . TYR A 1 80 ? 1.905 3.667 -10.664 1.00 90.56 80 TYR A C 1
ATOM 620 O O . TYR A 1 80 ? 3.037 3.434 -11.100 1.00 90.56 80 TYR A O 1
ATOM 628 N N . VAL A 1 81 ? 1.544 3.379 -9.421 1.00 90.69 81 VAL A N 1
ATOM 629 C CA . VAL A 1 81 ? 2.385 2.674 -8.461 1.00 90.69 81 VAL A CA 1
ATOM 630 C C . VAL A 1 81 ? 1.712 1.360 -8.092 1.00 90.69 81 VAL A C 1
ATOM 632 O O . VAL A 1 81 ? 0.508 1.323 -7.845 1.00 90.69 81 VAL A O 1
ATOM 635 N N . ARG A 1 82 ? 2.497 0.280 -8.060 1.00 93.50 82 ARG A N 1
ATOM 636 C CA . ARG A 1 82 ? 2.081 -1.021 -7.534 1.00 93.50 82 ARG A CA 1
ATOM 637 C C . ARG A 1 82 ? 2.955 -1.379 -6.340 1.00 93.50 82 ARG A C 1
ATOM 639 O O . ARG A 1 82 ? 4.179 -1.384 -6.470 1.00 93.50 82 ARG A O 1
ATOM 646 N N . ILE A 1 83 ? 2.340 -1.691 -5.203 1.00 92.00 83 ILE A N 1
ATOM 647 C CA . ILE A 1 83 ? 3.044 -2.133 -3.995 1.00 92.00 83 ILE A CA 1
ATOM 648 C C . ILE A 1 83 ? 2.419 -3.405 -3.429 1.00 92.00 83 ILE A C 1
ATOM 650 O O . ILE A 1 83 ? 1.226 -3.646 -3.587 1.00 92.00 83 ILE A O 1
ATOM 654 N N . GLN A 1 84 ? 3.240 -4.182 -2.732 1.00 93.44 84 GLN A N 1
ATOM 655 C CA . GLN A 1 84 ? 2.809 -5.275 -1.870 1.00 93.44 84 GLN A CA 1
ATOM 656 C C . GLN A 1 84 ? 3.089 -4.859 -0.427 1.00 93.44 84 GLN A C 1
ATOM 658 O O . GLN A 1 84 ? 4.236 -4.558 -0.088 1.00 93.44 84 GLN A O 1
ATOM 663 N N . LEU A 1 85 ? 2.057 -4.824 0.414 1.00 90.81 85 LEU A N 1
ATOM 664 C CA . LEU A 1 85 ? 2.167 -4.379 1.799 1.00 90.81 85 LEU A CA 1
ATOM 665 C C . LEU A 1 85 ? 1.992 -5.561 2.752 1.00 90.81 85 LEU A C 1
ATOM 667 O O . LEU A 1 85 ? 1.036 -6.333 2.661 1.00 90.81 85 LEU A O 1
ATOM 671 N N . SER A 1 86 ? 2.945 -5.715 3.664 1.00 89.88 86 SER A N 1
ATOM 672 C CA . SER A 1 86 ? 2.897 -6.706 4.739 1.00 89.88 86 SER A CA 1
ATOM 673 C C . SER A 1 86 ? 3.374 -6.043 6.019 1.00 89.88 86 SER A C 1
ATOM 675 O O . SER A 1 86 ? 4.406 -5.368 6.011 1.00 89.88 86 SER A O 1
ATOM 677 N N . ALA A 1 87 ? 2.624 -6.223 7.098 1.00 86.44 87 ALA A N 1
ATOM 678 C CA . ALA A 1 87 ? 2.990 -5.729 8.413 1.00 86.44 87 ALA A CA 1
ATOM 679 C C . ALA A 1 87 ? 3.438 -6.886 9.291 1.00 86.44 87 ALA A C 1
ATOM 681 O O . ALA A 1 87 ? 2.990 -8.021 9.149 1.00 86.44 87 ALA A O 1
ATOM 682 N N . ARG A 1 88 ? 4.348 -6.577 10.205 1.00 86.12 88 ARG A N 1
ATOM 683 C CA . ARG A 1 88 ? 4.705 -7.479 11.284 1.00 86.12 88 ARG A CA 1
ATOM 684 C C . ARG A 1 88 ? 3.949 -7.027 12.522 1.00 86.12 88 ARG A C 1
ATOM 686 O O . ARG A 1 88 ? 4.139 -5.887 12.934 1.00 86.12 88 ARG A O 1
ATOM 693 N N . VAL A 1 89 ? 3.137 -7.909 13.084 1.00 82.62 89 VAL A N 1
ATOM 694 C CA . VAL A 1 89 ? 2.385 -7.666 14.315 1.00 82.62 89 VAL A CA 1
ATOM 695 C C . VAL A 1 89 ? 2.908 -8.559 15.437 1.00 82.62 89 VAL A C 1
ATOM 697 O O . VAL A 1 89 ? 3.470 -9.630 15.191 1.00 82.62 89 VAL A O 1
ATOM 700 N N . GLU A 1 90 ? 2.787 -8.064 16.665 1.00 77.25 90 GLU A N 1
ATOM 701 C CA . GLU A 1 90 ? 3.323 -8.708 17.870 1.00 77.25 90 GLU A CA 1
ATOM 702 C C . GLU A 1 90 ? 2.326 -9.692 18.501 1.00 77.25 90 GLU A C 1
ATOM 704 O O . GLU A 1 90 ? 2.746 -10.635 19.159 1.00 77.25 90 GLU A O 1
ATOM 709 N N . ASN A 1 91 ? 1.023 -9.512 18.254 1.00 75.69 91 ASN A N 1
ATOM 710 C CA . ASN A 1 91 ? -0.059 -10.340 18.789 1.00 75.69 91 ASN A CA 1
ATOM 711 C C . ASN A 1 91 ? -0.996 -10.813 17.653 1.00 75.69 91 ASN A C 1
ATOM 713 O O . ASN A 1 91 ? -1.199 -10.100 16.666 1.00 75.69 91 ASN A O 1
ATOM 717 N N . SER A 1 92 ? -1.567 -12.013 17.789 1.00 72.31 92 SER A N 1
ATOM 718 C CA . SER A 1 92 ? -2.610 -12.557 16.913 1.00 72.31 92 SER A CA 1
ATOM 719 C C . SER A 1 92 ? -3.876 -11.705 16.884 1.00 72.31 92 SER A C 1
ATOM 721 O O . SER A 1 92 ? -4.459 -11.570 15.812 1.00 72.31 92 SER A O 1
ATOM 723 N N . ASP A 1 93 ? -4.252 -11.060 17.988 1.00 77.94 93 ASP A N 1
ATOM 724 C CA . ASP A 1 93 ? -5.488 -10.260 18.060 1.00 77.94 93 ASP A CA 1
ATOM 725 C C . ASP A 1 93 ? -5.453 -9.074 17.083 1.00 77.94 93 ASP A C 1
ATOM 727 O O . ASP A 1 93 ? -6.413 -8.800 16.362 1.00 77.94 93 ASP A O 1
ATOM 731 N N . VAL A 1 94 ? -4.282 -8.439 16.957 1.00 79.38 94 VAL A N 1
ATOM 732 C CA . VAL A 1 94 ? -4.040 -7.352 15.994 1.00 79.38 94 VAL A CA 1
ATOM 733 C C . VAL A 1 94 ? -4.205 -7.855 14.559 1.00 79.38 94 VAL A C 1
ATOM 735 O O . VAL A 1 94 ? -4.663 -7.126 13.683 1.00 79.38 94 VAL A O 1
ATOM 738 N N . SER A 1 95 ? -3.860 -9.117 14.289 1.00 76.62 95 SER A N 1
ATOM 739 C CA . SER A 1 95 ? -4.030 -9.689 12.952 1.00 76.62 95 SER A CA 1
ATOM 740 C C . SER A 1 95 ? -5.499 -9.836 12.553 1.00 76.62 95 SER A C 1
ATOM 742 O O . SER A 1 95 ? -5.809 -9.711 11.368 1.00 76.62 95 SER A O 1
ATOM 744 N N . ASP A 1 96 ? -6.391 -10.071 13.514 1.00 80.62 96 ASP A N 1
ATOM 745 C CA . ASP A 1 96 ? -7.825 -10.191 13.266 1.00 80.62 96 ASP A CA 1
ATOM 746 C C . ASP A 1 96 ? -8.492 -8.815 13.168 1.00 80.62 96 ASP A C 1
ATOM 748 O O . ASP A 1 96 ? -9.260 -8.587 12.231 1.00 80.62 96 ASP A O 1
ATOM 752 N N . GLU A 1 97 ? -8.083 -7.851 13.999 1.00 82.75 97 GLU A N 1
ATOM 753 C CA . GLU A 1 97 ? -8.510 -6.450 13.871 1.00 82.75 97 GLU A CA 1
ATOM 754 C C . GLU A 1 97 ? -8.146 -5.869 12.492 1.00 82.75 97 GLU A C 1
ATOM 756 O O . GLU A 1 97 ? -8.967 -5.228 11.831 1.00 82.75 97 GLU A O 1
ATOM 761 N N . MET A 1 98 ? -6.937 -6.150 11.989 1.00 82.38 98 MET A N 1
ATOM 762 C CA . MET A 1 98 ? -6.525 -5.721 10.647 1.00 82.38 98 MET A CA 1
ATOM 763 C C . MET A 1 98 ? -7.366 -6.351 9.528 1.00 82.38 98 MET A C 1
ATOM 765 O O . MET A 1 98 ? -7.550 -5.728 8.479 1.00 82.38 98 MET A O 1
ATOM 769 N N . LYS A 1 99 ? -7.883 -7.574 9.716 1.00 82.62 99 LYS A N 1
ATOM 770 C CA . LYS A 1 99 ? -8.790 -8.209 8.744 1.00 82.62 99 LYS A CA 1
ATOM 771 C C . LYS A 1 99 ? -10.169 -7.559 8.771 1.00 82.62 99 LYS A C 1
ATOM 773 O O . LYS A 1 99 ? -10.742 -7.352 7.703 1.00 82.62 99 LYS A O 1
ATOM 778 N N . GLU A 1 100 ? -10.675 -7.216 9.952 1.00 87.12 100 GLU A N 1
ATOM 779 C CA . GLU A 1 100 ? -11.964 -6.539 10.114 1.00 87.12 100 GLU A CA 1
ATOM 780 C C . GLU A 1 100 ? -11.924 -5.116 9.532 1.00 87.12 100 GLU A C 1
ATOM 782 O O . GLU A 1 100 ? -12.759 -4.747 8.705 1.00 87.12 100 GLU A O 1
ATOM 787 N N . LYS A 1 101 ? -10.872 -4.350 9.846 1.00 87.62 101 LYS A N 1
ATOM 788 C CA . LYS A 1 101 ? -10.648 -2.984 9.338 1.00 87.62 101 LYS A CA 1
ATOM 789 C C . LYS A 1 101 ? -10.074 -2.925 7.919 1.00 87.62 101 LYS A C 1
ATOM 791 O O . LYS A 1 101 ? -9.750 -1.843 7.426 1.00 87.62 101 LYS A O 1
ATOM 796 N N . ASN A 1 102 ? -9.962 -4.055 7.221 1.00 86.00 102 ASN A N 1
ATOM 797 C CA . ASN A 1 102 ? -9.320 -4.149 5.907 1.00 86.00 102 ASN A CA 1
ATOM 798 C C . ASN A 1 102 ? -9.902 -3.160 4.879 1.00 86.00 102 ASN A C 1
ATOM 800 O O . ASN A 1 102 ? -9.152 -2.597 4.088 1.00 86.00 102 ASN A O 1
ATOM 804 N N . ILE A 1 103 ? -11.215 -2.897 4.896 1.00 90.31 103 ILE A N 1
ATOM 805 C CA . ILE A 1 103 ? -11.842 -1.921 3.984 1.00 90.31 103 ILE A CA 1
ATOM 806 C C . ILE A 1 103 ? -11.273 -0.513 4.215 1.00 90.31 103 ILE A C 1
ATOM 808 O O . ILE A 1 103 ? -10.833 0.132 3.264 1.00 90.31 103 ILE A O 1
ATOM 812 N N . ILE A 1 104 ? -11.215 -0.072 5.474 1.00 90.19 104 ILE A N 1
ATOM 813 C CA . ILE A 1 104 ? -10.718 1.256 5.863 1.00 90.19 104 ILE A CA 1
ATOM 814 C C . ILE A 1 104 ? -9.214 1.359 5.593 1.00 90.19 104 ILE A C 1
ATOM 816 O O . ILE A 1 104 ? -8.741 2.338 5.018 1.00 90.19 104 ILE A O 1
ATOM 820 N N . ILE A 1 105 ? -8.455 0.314 5.936 1.00 91.00 105 ILE A N 1
ATOM 821 C CA . ILE A 1 105 ? -7.015 0.243 5.669 1.00 91.00 105 ILE A CA 1
ATOM 822 C C . ILE A 1 105 ? -6.741 0.380 4.169 1.00 91.00 105 ILE A C 1
ATOM 824 O O . ILE A 1 105 ? -5.851 1.133 3.768 1.00 91.00 105 ILE A O 1
ATOM 828 N N . ARG A 1 106 ? -7.502 -0.325 3.323 1.00 91.06 106 ARG A N 1
ATOM 829 C CA . ARG A 1 106 ? -7.317 -0.250 1.871 1.00 91.06 106 ARG A CA 1
ATOM 830 C C . ARG A 1 106 ? -7.594 1.142 1.329 1.00 91.06 106 ARG A C 1
ATOM 832 O O . ARG A 1 106 ? -6.797 1.619 0.524 1.00 91.06 106 ARG A O 1
ATOM 839 N N . ASP A 1 107 ? -8.674 1.777 1.771 1.00 92.50 107 ASP A N 1
ATOM 840 C CA . ASP A 1 107 ? -9.009 3.140 1.359 1.00 92.50 107 ASP A CA 1
ATOM 841 C C . ASP A 1 107 ? -7.899 4.129 1.745 1.00 92.50 107 ASP A C 1
ATOM 843 O O . ASP A 1 107 ? -7.386 4.865 0.898 1.00 92.50 107 ASP A O 1
ATOM 847 N N . ASN A 1 108 ? -7.414 4.042 2.987 1.00 92.00 108 ASN A N 1
ATOM 848 C CA . ASN A 1 108 ? -6.310 4.864 3.478 1.00 92.00 108 ASN A CA 1
ATOM 849 C C . ASN A 1 108 ? -5.022 4.676 2.662 1.00 92.00 108 ASN A C 1
ATOM 851 O O . ASN A 1 108 ? -4.347 5.658 2.336 1.00 92.00 108 ASN A O 1
ATOM 855 N N . VAL A 1 109 ? -4.668 3.433 2.315 1.00 92.50 109 VAL A N 1
ATOM 856 C CA . VAL A 1 109 ? -3.471 3.132 1.511 1.00 92.50 109 VAL A CA 1
ATOM 857 C C . VAL A 1 109 ? -3.626 3.647 0.080 1.00 92.50 109 VAL A C 1
ATOM 859 O O . VAL A 1 109 ? -2.724 4.316 -0.424 1.00 92.50 109 VAL A O 1
ATOM 862 N N . ILE A 1 110 ? -4.755 3.381 -0.582 1.00 92.56 110 ILE A N 1
ATOM 863 C CA . ILE A 1 110 ? -4.994 3.811 -1.969 1.00 92.56 110 ILE A CA 1
ATOM 864 C C . ILE A 1 110 ? -5.000 5.337 -2.065 1.00 92.56 110 ILE A C 1
ATOM 866 O O . ILE A 1 110 ? -4.329 5.899 -2.935 1.00 92.56 110 ILE A O 1
ATOM 870 N N . SER A 1 111 ? -5.690 6.011 -1.146 1.00 91.62 111 SER A N 1
ATOM 871 C CA . SER A 1 111 ? -5.740 7.472 -1.075 1.00 91.62 111 SER A CA 1
ATOM 872 C C . SER A 1 111 ? -4.351 8.071 -0.851 1.00 91.62 111 SER A C 1
ATOM 874 O O . SER A 1 111 ? -3.949 9.009 -1.542 1.00 91.62 111 SER A O 1
ATOM 876 N N . ALA A 1 112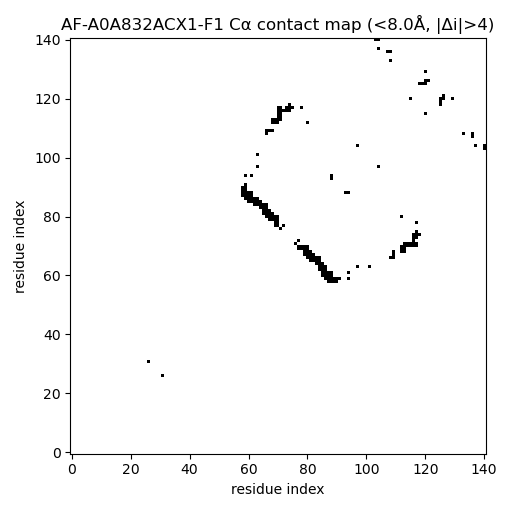 ? -3.561 7.482 0.052 1.00 91.38 112 ALA A N 1
ATOM 877 C CA . ALA A 1 112 ? -2.202 7.942 0.312 1.00 91.38 112 ALA A CA 1
ATOM 878 C C . ALA A 1 112 ? -1.265 7.746 -0.887 1.00 91.38 112 ALA A C 1
ATOM 880 O O . ALA A 1 112 ? -0.462 8.632 -1.175 1.00 91.38 112 ALA A O 1
ATOM 881 N N . LEU A 1 113 ? -1.360 6.617 -1.595 1.00 92.31 113 LEU A N 1
ATOM 882 C CA . LEU A 1 113 ? -0.570 6.364 -2.802 1.00 92.31 113 LEU A CA 1
ATOM 883 C C . LEU A 1 113 ? -0.954 7.313 -3.938 1.00 92.31 113 LEU A C 1
ATOM 885 O O . LEU A 1 113 ? -0.069 7.819 -4.629 1.00 92.31 113 LEU A O 1
ATOM 889 N N . SER A 1 114 ? -2.251 7.583 -4.095 1.00 91.25 114 SER A N 1
ATOM 890 C CA . SER A 1 114 ? -2.762 8.434 -5.173 1.00 91.25 114 SER A CA 1
ATOM 891 C C . SER A 1 114 ? -2.336 9.895 -5.027 1.00 91.25 114 SER A C 1
ATOM 893 O O . SER A 1 114 ? -2.148 10.600 -6.016 1.00 91.25 114 SER A O 1
ATOM 895 N N . ALA A 1 115 ? -2.107 10.343 -3.791 1.00 91.06 115 ALA A N 1
ATOM 896 C CA . ALA A 1 115 ? -1.636 11.693 -3.501 1.00 91.06 115 ALA A CA 1
ATOM 897 C C . ALA A 1 115 ? -0.140 11.917 -3.802 1.00 91.06 115 ALA A C 1
ATOM 899 O O . ALA A 1 115 ? 0.299 13.064 -3.885 1.00 91.06 115 ALA A O 1
ATOM 900 N N . LYS A 1 116 ? 0.668 10.857 -3.951 1.00 90.88 116 LYS A N 1
ATOM 901 C CA . LYS A 1 116 ? 2.121 10.983 -4.155 1.00 90.88 116 LYS A CA 1
ATOM 902 C C . LYS A 1 116 ? 2.470 11.207 -5.624 1.00 90.88 116 LYS A C 1
ATOM 904 O O . LYS A 1 116 ? 1.828 10.665 -6.524 1.00 90.88 116 LYS A O 1
ATOM 909 N N . THR A 1 117 ? 3.542 11.958 -5.866 1.00 91.06 117 THR A N 1
ATOM 910 C CA . THR A 1 117 ? 4.120 12.133 -7.207 1.00 91.06 117 THR A CA 1
ATOM 911 C C . THR A 1 117 ? 5.266 11.149 -7.461 1.00 91.06 117 THR A C 1
ATOM 913 O O . THR A 1 117 ? 5.790 10.500 -6.550 1.00 91.06 117 THR A O 1
ATOM 916 N N . PHE A 1 118 ? 5.678 11.013 -8.724 1.00 88.75 118 PHE A N 1
ATOM 917 C CA . PHE A 1 118 ? 6.756 10.099 -9.103 1.00 88.75 118 PHE A CA 1
ATOM 918 C C . PHE A 1 118 ? 8.111 10.497 -8.506 1.00 88.75 118 PHE A C 1
ATOM 920 O O . PHE A 1 118 ? 8.814 9.630 -7.984 1.00 88.75 118 PHE A O 1
ATOM 927 N N . SER A 1 119 ? 8.475 11.784 -8.537 1.00 88.50 119 SER A N 1
ATOM 928 C CA . SER A 1 119 ? 9.747 12.272 -7.978 1.00 88.50 119 SER A CA 1
ATOM 929 C C . SER A 1 119 ? 9.881 11.968 -6.483 1.00 88.50 119 SER A C 1
ATOM 931 O O . SER A 1 119 ? 10.966 11.620 -6.013 1.00 88.50 119 SER A O 1
ATOM 933 N N . GLN A 1 120 ? 8.764 12.006 -5.751 1.00 88.38 120 GLN A N 1
ATOM 934 C CA . GLN A 1 120 ? 8.714 11.740 -4.316 1.00 88.38 120 GLN A CA 1
ATOM 935 C C . GLN A 1 120 ? 8.969 10.275 -3.953 1.00 88.38 120 GLN A C 1
ATOM 937 O O . GLN A 1 120 ? 9.420 10.018 -2.842 1.00 88.38 120 GLN A O 1
ATOM 942 N N . ILE A 1 121 ? 8.684 9.319 -4.844 1.00 90.25 121 ILE A N 1
ATOM 943 C CA . ILE A 1 121 ? 8.804 7.876 -4.558 1.00 90.25 121 ILE A CA 1
ATOM 944 C C . ILE A 1 121 ? 9.996 7.239 -5.279 1.00 90.25 121 ILE A C 1
ATOM 946 O O . ILE A 1 121 ? 10.571 6.274 -4.779 1.00 90.25 121 ILE A O 1
ATOM 950 N N . ALA A 1 122 ? 10.390 7.747 -6.448 1.00 88.25 122 ALA A N 1
ATOM 951 C CA . ALA A 1 122 ? 11.425 7.118 -7.270 1.00 88.25 122 ALA A CA 1
ATOM 952 C C . ALA A 1 122 ? 12.802 7.076 -6.581 1.00 88.25 122 ALA A C 1
ATOM 954 O O . ALA A 1 122 ? 13.586 6.155 -6.823 1.00 88.25 122 ALA A O 1
ATOM 955 N N . THR A 1 123 ? 13.085 8.036 -5.696 1.00 92.62 123 THR A N 1
ATOM 956 C CA . THR A 1 123 ? 14.355 8.120 -4.964 1.00 92.62 123 THR A CA 1
ATOM 957 C C . THR A 1 123 ? 14.419 7.121 -3.797 1.00 92.62 123 THR A C 1
ATOM 959 O O . THR A 1 123 ? 13.389 6.802 -3.198 1.00 92.62 123 THR A O 1
ATOM 962 N N . PRO A 1 124 ? 15.616 6.644 -3.396 1.00 92.81 124 PRO A N 1
ATOM 963 C CA . PRO A 1 124 ? 15.763 5.768 -2.229 1.00 92.81 124 PRO A CA 1
ATOM 964 C C . PRO A 1 124 ? 15.183 6.381 -0.949 1.00 92.81 124 PRO A C 1
ATOM 966 O O . PRO A 1 124 ? 14.443 5.724 -0.220 1.00 92.81 124 PRO A O 1
ATOM 969 N N . GLN A 1 125 ? 15.456 7.668 -0.717 1.00 92.94 125 GLN A N 1
ATOM 970 C CA . GLN A 1 125 ? 14.911 8.410 0.418 1.00 92.94 125 GLN A CA 1
ATOM 971 C C . GLN A 1 125 ? 13.378 8.495 0.349 1.00 92.94 125 GLN A C 1
ATOM 973 O O . GLN A 1 125 ? 12.704 8.348 1.365 1.00 92.94 125 GLN A O 1
ATOM 978 N N . GLY A 1 126 ? 12.827 8.678 -0.852 1.00 92.25 126 GLY A N 1
ATOM 979 C CA . GLY A 1 126 ? 11.395 8.665 -1.126 1.00 92.25 126 GLY A CA 1
ATOM 980 C C . GLY A 1 126 ? 10.705 7.355 -0.757 1.00 92.25 126 GLY A C 1
ATOM 981 O O . GLY A 1 126 ? 9.686 7.360 -0.070 1.00 92.25 126 GLY A O 1
ATOM 982 N N . LYS A 1 127 ? 11.303 6.217 -1.127 1.00 92.56 127 LYS A N 1
ATOM 983 C CA . LYS A 1 127 ? 10.805 4.883 -0.743 1.00 92.56 127 LYS A CA 1
ATOM 984 C C . LYS A 1 127 ? 10.808 4.681 0.772 1.00 92.56 127 LYS A C 1
ATOM 986 O O . LYS A 1 127 ? 9.868 4.099 1.311 1.00 92.56 127 LYS A O 1
ATOM 991 N N . THR A 1 128 ? 11.839 5.166 1.464 1.00 93.69 128 THR A N 1
ATOM 992 C CA . THR A 1 128 ? 11.912 5.098 2.932 1.00 93.69 128 THR A CA 1
ATOM 993 C C . THR A 1 128 ? 10.849 5.974 3.588 1.00 93.69 128 THR A C 1
ATOM 995 O O . THR A 1 128 ? 10.164 5.503 4.490 1.00 93.69 128 THR A O 1
ATOM 998 N N . ARG A 1 129 ? 10.641 7.202 3.094 1.00 93.06 129 ARG A N 1
ATOM 999 C CA . ARG A 1 129 ? 9.548 8.071 3.561 1.00 93.06 129 ARG A CA 1
ATOM 1000 C C . ARG A 1 129 ? 8.182 7.433 3.341 1.00 93.06 129 ARG A C 1
ATOM 1002 O O . ARG A 1 129 ? 7.376 7.419 4.255 1.00 93.06 129 ARG A O 1
ATOM 1009 N N . LEU A 1 130 ? 7.946 6.841 2.168 1.00 92.38 130 LEU A N 1
ATOM 1010 C CA . LEU A 1 130 ? 6.693 6.141 1.886 1.00 92.38 130 LEU A CA 1
ATOM 1011 C C . LEU A 1 130 ? 6.454 4.993 2.874 1.00 92.38 130 LEU A C 1
ATOM 1013 O O . LEU A 1 130 ? 5.335 4.813 3.337 1.00 92.38 130 LEU A O 1
ATOM 1017 N N . LYS A 1 131 ? 7.497 4.231 3.219 1.00 91.56 131 LYS A N 1
ATOM 1018 C CA . LYS A 1 131 ? 7.394 3.161 4.218 1.00 91.56 131 LYS A CA 1
ATOM 1019 C C . LYS A 1 131 ? 6.968 3.701 5.586 1.00 91.56 131 LYS A C 1
ATOM 1021 O O . LYS A 1 131 ? 6.089 3.109 6.206 1.00 91.56 131 LYS A O 1
ATOM 1026 N N . GLU A 1 132 ? 7.567 4.802 6.033 1.00 92.44 132 GLU A N 1
ATOM 1027 C CA . GLU A 1 132 ? 7.225 5.411 7.322 1.00 92.44 132 GLU A CA 1
ATOM 1028 C C . GLU A 1 132 ? 5.817 6.016 7.308 1.00 92.44 132 GLU A C 1
ATOM 1030 O O . GLU A 1 132 ? 5.025 5.744 8.204 1.00 92.44 132 GLU A O 1
ATOM 1035 N N . ASP A 1 133 ? 5.450 6.726 6.238 1.00 90.50 133 ASP A N 1
ATOM 1036 C CA . ASP A 1 133 ? 4.098 7.257 6.045 1.00 90.50 133 ASP A CA 1
ATOM 1037 C C . ASP A 1 133 ? 3.040 6.142 6.098 1.00 90.50 133 ASP A C 1
ATOM 1039 O O . ASP A 1 133 ? 1.989 6.312 6.716 1.00 90.50 133 ASP A O 1
ATOM 1043 N N . MET A 1 134 ? 3.302 4.993 5.457 1.00 91.88 134 MET A N 1
ATOM 1044 C CA . MET A 1 134 ? 2.392 3.841 5.503 1.00 91.88 134 MET A CA 1
ATOM 1045 C C . MET A 1 134 ? 2.297 3.270 6.920 1.00 91.88 134 MET A C 1
ATOM 1047 O O . MET A 1 134 ? 1.200 2.964 7.374 1.00 91.88 134 MET A O 1
ATOM 1051 N N . ARG A 1 135 ? 3.421 3.159 7.638 1.00 90.12 135 ARG A N 1
ATOM 1052 C CA . ARG A 1 135 ? 3.444 2.680 9.027 1.00 90.12 135 ARG A CA 1
ATOM 1053 C C . ARG A 1 135 ? 2.612 3.577 9.946 1.00 90.12 135 ARG A C 1
ATOM 1055 O O . ARG A 1 135 ? 1.796 3.066 10.705 1.00 90.12 135 ARG A O 1
ATOM 1062 N N . LEU A 1 136 ? 2.793 4.893 9.852 1.00 89.94 136 LEU A N 1
ATOM 1063 C CA . LEU A 1 136 ? 2.054 5.864 10.660 1.00 89.94 136 LEU A CA 1
ATOM 1064 C C . LEU A 1 136 ? 0.546 5.778 10.406 1.00 89.94 136 LEU A C 1
ATOM 1066 O O . LEU A 1 136 ? -0.229 5.759 11.355 1.00 89.94 136 LEU A O 1
ATOM 1070 N N . ARG A 1 137 ? 0.133 5.655 9.140 1.00 86.56 137 ARG A N 1
ATOM 1071 C CA . ARG A 1 137 ? -1.285 5.543 8.755 1.00 86.56 137 ARG A CA 1
ATOM 1072 C C . ARG A 1 137 ? -1.939 4.246 9.217 1.00 86.56 137 ARG A C 1
ATOM 1074 O O . ARG A 1 137 ? -3.098 4.258 9.620 1.00 86.56 137 ARG A O 1
ATOM 1081 N N . LEU A 1 138 ? -1.207 3.135 9.153 1.00 86.25 138 LEU A N 1
ATOM 1082 C CA . LEU A 1 138 ? -1.696 1.854 9.662 1.00 86.25 138 LEU A CA 1
ATOM 1083 C C . LEU A 1 138 ? -1.909 1.894 11.178 1.00 86.25 138 LEU A C 1
ATOM 1085 O O . LEU A 1 138 ? -2.860 1.297 11.656 1.00 86.25 138 LEU A O 1
ATOM 1089 N N . ASN A 1 139 ? -1.061 2.617 11.911 1.00 85.12 139 ASN A N 1
ATOM 1090 C CA . ASN A 1 139 ? -1.184 2.759 13.363 1.00 85.12 139 ASN A CA 1
ATOM 1091 C C . ASN A 1 139 ? -2.232 3.798 13.798 1.00 85.12 139 ASN A C 1
ATOM 1093 O O . ASN A 1 139 ? -2.590 3.832 14.970 1.00 85.12 139 ASN A O 1
ATOM 1097 N N . SER A 1 140 ? -2.676 4.681 12.898 1.00 78.62 140 SER A N 1
ATOM 1098 C CA . SER A 1 140 ? -3.636 5.749 13.209 1.00 78.62 140 SER A CA 1
ATOM 1099 C C . SER A 1 140 ? -5.095 5.383 12.909 1.00 78.62 140 SER A C 1
ATOM 1101 O O . SER A 1 140 ? -5.949 6.265 12.974 1.00 78.62 140 SER A O 1
ATOM 1103 N N . THR A 1 141 ? -5.366 4.143 12.494 1.00 63.53 141 THR A N 1
ATOM 1104 C CA . THR A 1 141 ? -6.698 3.625 12.121 1.00 63.53 141 THR A CA 1
ATOM 1105 C C . THR A 1 141 ? -7.146 2.585 13.142 1.00 63.53 141 THR A C 1
ATOM 1107 O O . THR A 1 141 ? -8.352 2.514 13.472 1.00 63.53 141 THR A O 1
#

Mean predicted aligned error: 17.16 Å

Radius of gyration: 31.79 Å; Cα contacts (8 Å, |Δi|>4): 102; chains: 1; bounding box: 38×98×48 Å

Foldseek 3Di:
DDVVVVVVVVVVVVVVVVVVVVVVVCVVVDPPPPPPPPPDPDDPDPDPPDPDPDDDDQKDWAFLAWDKEAADPPPHPDDIDIDTDTDIHRDPVVSVVSVVCSVVLRVLLRVVRRDHDPVQCVDPVSVVVNVVVSVVSSVVD

Nearest PDB structures (foldseek):
  9hmf-assembly1_O  TM=9.313E-01  e=5.268E-04  Campylobacter jejuni
  7sgo-assembly5_E  TM=9.026E-01  e=3.262E-03  Helicobacter pylori
  6ahq-assembly1_I  TM=7.670E-01  e=2.201E-01  Vibrio alginolyticus
  7pub-assembly1_DU  TM=2.072E-01  e=5.787E+00  Trypanosoma brucei brucei